Protein AF-A0A975LDL5-F1 (afdb_monomer_lite)

pLDDT: mean 84.29, std 8.47, range [56.31, 92.94]

Sequence (157 aa):
MEFINGLKKAQMLNKDCDYILLDLEGFLCITNRFYRFSIDDEQLEYLNNVLDNILKCDNEAKIMVCAYKDELVDNEQKTFIYADSILISTSISKESIIDIFNEGLDEFSPSDISTYEEISEIDKNEMMYITNNGTIKTMAEVLKETEIKNIKIIYWD

Secondary structure (DSSP, 8-state):
-HHHHHHHHHHHH--S-SEEEEEHHHHHTTBTTTEEESS-HHHHHHHHHHHHHHHHH-TT-EEEEEEEEEEEE-TTS-EEEEEEEEEEE-SS-HHHHHHHHHTS-GGG--SEEEEGGGS-HHHHHH-EEE-TTS-EEEHHHHHHHS----EEEEE--

Foldseek 3Di:
DLQVVLLVVLLVVLDQAQKAKEFPVLCVVCPPPAADELDDPVLVVVVVVLVVVQCVVFVLKGKIWIWGSDWDADPVRHIHIYTFKMKIQGPQDQVVSQVSQVVDDPVNAFPDKAWPVPDDPSNQFRHWYQYSSSDIDTSVVVVVVDVRHTMMMTGHD

Radius of gyration: 15.09 Å; chains: 1; bounding box: 36×34×38 Å

Structure (mmCIF, N/CA/C/O backbone):
data_AF-A0A975LDL5-F1
#
_entry.id   AF-A0A975LDL5-F1
#
loop_
_atom_site.group_PDB
_atom_site.id
_atom_site.type_symbol
_atom_site.label_atom_id
_atom_site.label_alt_id
_atom_site.label_comp_id
_atom_site.label_asym_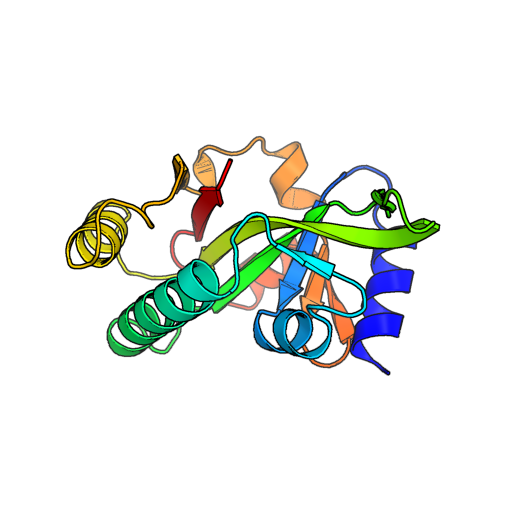id
_atom_site.label_entity_id
_atom_site.label_seq_id
_atom_site.pdbx_PDB_ins_code
_atom_site.Cartn_x
_atom_site.Cartn_y
_atom_site.Cartn_z
_atom_site.occupancy
_atom_site.B_iso_or_equiv
_atom_site.auth_seq_id
_atom_site.auth_comp_id
_atom_site.auth_asym_id
_atom_site.auth_atom_id
_atom_site.pdbx_PDB_model_num
ATOM 1 N N . MET A 1 1 ? -3.599 -5.612 -18.773 1.00 67.44 1 MET A N 1
ATOM 2 C CA . MET A 1 1 ? -2.832 -4.714 -19.675 1.00 67.44 1 MET A CA 1
ATOM 3 C C . MET A 1 1 ? -2.906 -3.268 -19.207 1.00 67.44 1 MET A C 1
ATOM 5 O O . MET A 1 1 ? -1.866 -2.630 -19.156 1.00 67.44 1 MET A O 1
ATOM 9 N N . GLU A 1 2 ? -4.081 -2.764 -18.824 1.00 86.25 2 GLU A N 1
ATOM 10 C CA . GLU A 1 2 ? -4.251 -1.361 -18.411 1.00 86.25 2 GLU A CA 1
ATOM 11 C C . GLU A 1 2 ? -3.505 -1.011 -17.115 1.00 86.25 2 GLU A C 1
ATOM 13 O O . GLU A 1 2 ? -2.778 -0.025 -17.105 1.00 86.25 2 GLU A O 1
ATOM 18 N N . PHE A 1 3 ? -3.553 -1.873 -16.090 1.00 86.44 3 PHE A N 1
ATOM 19 C CA . PHE A 1 3 ? -2.786 -1.692 -14.848 1.00 86.44 3 PHE A CA 1
ATOM 20 C C . PHE A 1 3 ? -1.277 -1.511 -15.086 1.00 86.44 3 PHE A C 1
ATOM 22 O O . PHE A 1 3 ? -0.688 -0.524 -14.660 1.00 86.44 3 PHE A O 1
ATOM 29 N N . ILE A 1 4 ? -0.661 -2.419 -15.857 1.00 85.81 4 ILE A N 1
ATOM 30 C CA . ILE A 1 4 ? 0.772 -2.365 -16.204 1.00 85.81 4 ILE A CA 1
ATOM 31 C C . ILE A 1 4 ? 1.108 -1.093 -16.999 1.00 85.81 4 ILE A C 1
ATOM 33 O O . ILE A 1 4 ? 2.168 -0.502 -16.810 1.00 85.81 4 ILE A O 1
ATOM 37 N N . ASN A 1 5 ? 0.217 -0.648 -17.889 1.00 89.19 5 ASN A N 1
ATOM 38 C CA . ASN A 1 5 ? 0.420 0.603 -18.623 1.00 89.19 5 ASN A CA 1
ATOM 39 C C . ASN A 1 5 ? 0.351 1.822 -17.689 1.00 89.19 5 ASN A C 1
ATOM 41 O O . ASN A 1 5 ? 1.166 2.736 -17.826 1.00 89.19 5 ASN A O 1
ATOM 45 N N . GLY A 1 6 ? -0.593 1.820 -16.742 1.00 89.25 6 GLY A N 1
ATOM 46 C CA . GLY A 1 6 ? -0.703 2.827 -15.688 1.00 89.25 6 GLY A CA 1
ATOM 47 C C . GLY A 1 6 ? 0.562 2.891 -14.838 1.00 89.25 6 GLY A C 1
ATOM 48 O O . GLY A 1 6 ? 1.131 3.965 -14.672 1.00 89.25 6 GLY A O 1
ATOM 49 N N . LEU A 1 7 ? 1.066 1.736 -14.411 1.00 87.75 7 LEU A N 1
ATOM 50 C CA . LEU A 1 7 ? 2.317 1.614 -13.670 1.00 87.75 7 LEU A CA 1
ATOM 51 C C . LEU A 1 7 ? 3.509 2.215 -14.424 1.00 87.75 7 LEU A C 1
ATOM 53 O O . LEU A 1 7 ? 4.168 3.106 -13.901 1.00 87.75 7 LEU A O 1
ATOM 57 N N . LYS A 1 8 ? 3.758 1.788 -15.670 1.00 88.88 8 LYS A N 1
ATOM 58 C CA . LYS A 1 8 ? 4.882 2.311 -16.470 1.00 88.88 8 LYS A CA 1
ATOM 59 C C . LYS A 1 8 ? 4.810 3.823 -16.628 1.00 88.88 8 LYS A C 1
ATOM 61 O O . LYS A 1 8 ? 5.816 4.523 -16.552 1.00 88.88 8 LYS A O 1
ATOM 66 N N . LYS A 1 9 ? 3.600 4.339 -16.838 1.00 91.31 9 LYS A N 1
ATOM 67 C CA . LYS A 1 9 ? 3.370 5.777 -16.923 1.00 91.31 9 LYS A CA 1
ATOM 68 C C . LYS A 1 9 ? 3.621 6.463 -15.575 1.00 91.31 9 LYS A C 1
ATOM 70 O O . LYS A 1 9 ? 4.231 7.526 -15.575 1.00 91.31 9 LYS A O 1
ATOM 75 N N . ALA A 1 10 ? 3.210 5.875 -14.453 1.00 89.25 10 ALA A N 1
ATOM 76 C CA . ALA A 1 10 ? 3.485 6.411 -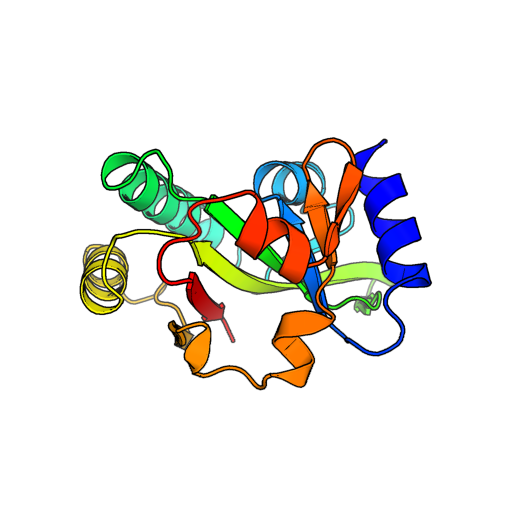13.122 1.00 89.25 10 ALA A CA 1
ATOM 77 C C . ALA A 1 10 ? 4.990 6.433 -12.815 1.00 89.25 10 ALA A C 1
ATOM 79 O O . ALA A 1 10 ? 5.487 7.467 -12.389 1.00 89.25 10 ALA A O 1
ATOM 80 N N . GLN A 1 11 ? 5.736 5.374 -13.143 1.00 88.25 11 GLN A N 1
ATOM 81 C CA . GLN A 1 11 ? 7.201 5.333 -13.003 1.00 88.25 11 GLN A CA 1
ATOM 82 C C . GLN A 1 11 ? 7.893 6.459 -13.786 1.00 88.25 11 GLN A C 1
ATOM 84 O O . GLN A 1 11 ? 8.844 7.063 -13.303 1.00 88.25 11 GLN A O 1
ATOM 89 N N . MET A 1 12 ? 7.393 6.793 -14.980 1.00 87.62 12 MET A N 1
ATOM 90 C CA . MET A 1 12 ? 7.928 7.906 -15.775 1.00 87.62 12 MET A CA 1
ATOM 91 C C . MET A 1 12 ? 7.560 9.291 -15.225 1.00 87.62 12 MET A C 1
ATOM 93 O O . MET A 1 12 ? 8.289 10.259 -15.456 1.00 87.62 12 MET A O 1
ATOM 97 N N . LEU A 1 13 ? 6.398 9.415 -14.579 1.00 85.94 13 LEU A N 1
ATOM 98 C CA . LEU A 1 13 ? 5.895 10.682 -14.048 1.00 85.94 13 LEU A CA 1
ATOM 99 C C . LEU A 1 13 ? 6.432 10.975 -12.641 1.00 85.94 13 LEU A C 1
ATOM 101 O O . LEU A 1 13 ? 6.604 12.146 -12.306 1.00 85.94 13 LEU A O 1
ATOM 105 N N . ASN A 1 14 ? 6.699 9.942 -11.841 1.00 79.88 14 ASN A N 1
ATOM 106 C CA . ASN A 1 14 ? 7.115 10.057 -10.451 1.00 79.88 14 ASN A CA 1
ATOM 107 C C . ASN A 1 14 ? 8.633 10.273 -10.331 1.00 79.88 14 ASN A C 1
ATOM 109 O O . ASN A 1 14 ? 9.418 9.334 -10.181 1.00 79.88 14 ASN A O 1
ATOM 113 N N . LYS A 1 15 ? 9.063 11.527 -10.484 1.00 76.75 15 LYS A N 1
ATOM 114 C CA . LYS A 1 15 ? 10.490 11.886 -10.525 1.00 76.75 15 LYS A CA 1
ATOM 115 C C . LYS A 1 15 ? 11.124 12.030 -9.151 1.00 76.75 15 LYS A C 1
ATOM 117 O O . LYS A 1 15 ? 12.301 11.718 -9.019 1.00 76.75 15 LYS A O 1
ATOM 122 N N . ASP A 1 16 ? 10.338 12.473 -8.182 1.00 78.69 16 ASP A N 1
ATOM 123 C CA . ASP A 1 16 ? 10.840 12.992 -6.912 1.00 78.69 16 ASP A CA 1
ATOM 124 C C . ASP A 1 16 ? 10.517 12.057 -5.724 1.00 78.69 16 ASP A C 1
ATOM 126 O O . ASP A 1 16 ? 11.106 12.195 -4.657 1.00 78.69 16 ASP A O 1
ATOM 130 N N . CYS A 1 17 ? 9.697 11.015 -5.947 1.00 82.88 17 CYS A N 1
ATOM 131 C CA . CYS A 1 17 ? 9.422 9.957 -4.977 1.00 82.88 17 CYS A CA 1
ATOM 132 C C . CYS A 1 17 ? 9.885 8.578 -5.483 1.00 82.88 17 CYS A C 1
ATOM 134 O O . CYS A 1 17 ? 9.701 8.207 -6.652 1.00 82.88 17 CYS A O 1
ATOM 136 N N . ASP A 1 18 ? 10.484 7.805 -4.578 1.00 86.06 18 ASP A N 1
ATOM 137 C CA . ASP A 1 18 ? 10.980 6.447 -4.833 1.00 86.06 18 ASP A CA 1
ATOM 138 C C . ASP A 1 18 ? 9.905 5.374 -4.650 1.00 86.06 18 ASP A C 1
ATOM 140 O O . ASP A 1 18 ? 10.166 4.199 -4.893 1.00 86.06 18 ASP A O 1
ATOM 144 N N . TYR A 1 19 ? 8.687 5.773 -4.280 1.00 88.31 19 TYR A N 1
ATOM 145 C CA . TYR A 1 19 ? 7.578 4.871 -4.001 1.00 88.31 19 TYR A CA 1
ATOM 146 C C . TYR A 1 19 ? 6.389 5.112 -4.921 1.00 88.31 19 TYR A C 1
ATOM 148 O O . TYR A 1 19 ? 6.086 6.231 -5.341 1.00 88.31 19 TYR A O 1
ATOM 156 N N . ILE A 1 20 ? 5.675 4.034 -5.209 1.00 90.88 20 ILE A N 1
ATOM 157 C CA . ILE A 1 20 ? 4.422 4.024 -5.944 1.00 90.88 20 ILE A CA 1
ATOM 158 C C . ILE A 1 20 ? 3.418 3.184 -5.158 1.00 90.88 20 ILE A C 1
ATOM 160 O O . ILE A 1 20 ? 3.722 2.084 -4.703 1.00 90.88 20 ILE A O 1
ATOM 164 N N . LEU A 1 21 ? 2.196 3.692 -5.045 1.00 91.31 21 LEU A N 1
ATOM 165 C CA . LEU A 1 21 ? 1.087 2.987 -4.429 1.00 91.31 21 LEU A CA 1
ATOM 166 C C . LEU A 1 21 ? 0.284 2.235 -5.481 1.00 91.31 21 LEU A C 1
ATOM 168 O O . LEU A 1 21 ? -0.064 2.759 -6.539 1.00 91.31 21 LEU A O 1
ATOM 172 N N . LEU A 1 22 ? -0.057 1.000 -5.169 1.00 92.19 22 LEU A N 1
ATOM 173 C CA . LEU A 1 22 ? -0.754 0.091 -6.058 1.00 92.19 22 LEU A CA 1
ATOM 174 C C . LEU A 1 22 ? -2.043 -0.353 -5.395 1.00 92.19 22 LEU A C 1
ATOM 176 O O . LEU A 1 22 ? -2.077 -0.649 -4.205 1.00 92.19 22 LEU A O 1
ATOM 180 N N . ASP A 1 23 ? -3.115 -0.417 -6.166 1.00 91.25 23 ASP A N 1
ATOM 181 C CA . ASP A 1 23 ? -4.319 -1.093 -5.715 1.00 91.25 23 ASP A CA 1
ATOM 182 C C . ASP A 1 23 ? -4.023 -2.563 -5.398 1.00 91.25 23 ASP A C 1
ATOM 184 O O . ASP A 1 23 ? -3.344 -3.227 -6.186 1.00 91.25 23 ASP A O 1
ATOM 188 N N . LEU A 1 24 ? -4.522 -3.064 -4.263 1.00 89.38 24 LEU A N 1
ATOM 189 C CA . LEU A 1 24 ? -4.250 -4.431 -3.813 1.00 89.38 24 LEU A CA 1
ATOM 190 C C . LEU A 1 24 ? -4.654 -5.473 -4.865 1.00 89.38 24 LEU A C 1
ATOM 192 O O . LEU A 1 24 ? -3.875 -6.375 -5.162 1.00 89.38 24 LEU A O 1
ATOM 196 N N . GLU A 1 25 ? -5.834 -5.333 -5.473 1.00 87.75 25 GLU A N 1
ATOM 197 C CA . GLU A 1 25 ? -6.305 -6.272 -6.497 1.00 87.75 25 GLU A CA 1
ATOM 198 C C . GLU A 1 25 ? -5.397 -6.226 -7.735 1.00 87.75 25 GLU A C 1
ATOM 200 O O . GLU A 1 25 ? -5.008 -7.261 -8.286 1.00 87.75 25 GLU A O 1
ATOM 205 N N . GLY A 1 26 ? -5.012 -5.013 -8.142 1.00 86.69 26 GLY A N 1
ATOM 206 C CA . GLY A 1 26 ? -4.086 -4.792 -9.249 1.00 86.69 26 GLY A CA 1
ATOM 207 C C . GLY A 1 26 ? -2.711 -5.413 -8.999 1.00 86.69 26 GLY A C 1
ATOM 208 O O . GLY A 1 26 ? -2.172 -6.068 -9.894 1.00 86.69 26 GLY A O 1
ATOM 209 N N . PHE A 1 27 ? -2.182 -5.257 -7.783 1.00 87.75 27 PHE A N 1
ATOM 210 C CA . PHE A 1 27 ? -0.931 -5.863 -7.335 1.00 87.75 27 PHE A CA 1
ATOM 211 C C . PHE A 1 27 ? -1.010 -7.392 -7.368 1.00 87.75 27 PHE A C 1
ATOM 213 O O . PHE A 1 27 ? -0.235 -8.014 -8.092 1.00 87.75 27 PHE A O 1
ATOM 220 N N . LEU A 1 28 ? -1.998 -7.994 -6.695 1.00 84.44 28 LEU A N 1
ATOM 221 C CA . LEU A 1 28 ? -2.169 -9.453 -6.629 1.00 84.44 28 LEU A CA 1
ATOM 222 C C . LEU A 1 28 ? -2.300 -10.101 -8.018 1.00 84.44 28 LEU A C 1
ATOM 224 O O . LEU A 1 28 ? -1.820 -11.213 -8.234 1.00 84.44 28 LEU A O 1
ATOM 228 N N . CYS A 1 29 ? -2.885 -9.398 -8.994 1.00 82.00 29 CYS A N 1
ATOM 229 C CA . CYS A 1 29 ? -2.977 -9.874 -10.379 1.00 82.00 29 CYS A CA 1
ATOM 230 C C . CYS A 1 29 ? -1.621 -9.987 -11.106 1.00 82.00 29 CYS A C 1
ATOM 232 O O . CYS A 1 29 ? -1.530 -10.677 -12.129 1.00 82.00 29 CYS A O 1
ATOM 234 N N . ILE A 1 30 ? -0.589 -9.275 -10.646 1.00 77.81 30 ILE A N 1
ATOM 235 C CA . ILE A 1 30 ? 0.737 -9.215 -11.286 1.00 77.81 30 ILE A CA 1
ATOM 236 C C . ILE A 1 30 ? 1.880 -9.722 -10.397 1.00 77.81 30 ILE A C 1
ATOM 238 O O . ILE A 1 30 ? 3.006 -9.890 -10.894 1.00 77.81 30 ILE A O 1
ATOM 242 N N . THR A 1 31 ? 1.594 -9.999 -9.123 1.00 76.69 31 THR A N 1
ATOM 243 C CA . THR A 1 31 ? 2.478 -10.704 -8.189 1.00 76.69 31 THR A CA 1
ATOM 244 C C . THR A 1 31 ? 2.976 -12.011 -8.815 1.00 76.69 31 THR A C 1
ATOM 246 O O . THR A 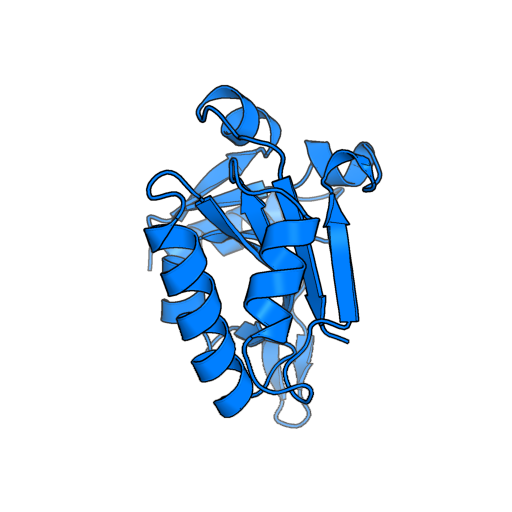1 31 ? 2.304 -12.624 -9.650 1.00 76.69 31 THR A O 1
ATOM 249 N N . ASN A 1 32 ? 4.212 -12.399 -8.492 1.00 69.19 32 ASN A N 1
ATOM 250 C CA . ASN A 1 32 ? 4.935 -13.559 -9.043 1.00 69.19 32 ASN A CA 1
ATOM 251 C C . ASN A 1 32 ? 5.375 -13.449 -10.514 1.00 69.19 32 ASN A C 1
ATOM 253 O O . ASN A 1 32 ? 6.112 -14.310 -10.998 1.00 69.19 32 ASN A O 1
ATOM 257 N N . ARG A 1 33 ? 4.977 -12.393 -11.240 1.00 71.25 33 ARG A N 1
ATOM 258 C CA . ARG A 1 33 ? 5.455 -12.121 -12.612 1.00 71.25 33 ARG A CA 1
ATOM 259 C C . ARG A 1 33 ? 6.306 -10.869 -12.721 1.00 71.25 33 ARG A C 1
ATOM 261 O O . ARG A 1 33 ? 7.334 -10.903 -13.385 1.00 71.25 33 ARG A O 1
ATOM 268 N N . PHE A 1 34 ? 5.844 -9.782 -12.113 1.00 75.25 34 PHE A N 1
ATOM 269 C CA . PHE A 1 34 ? 6.486 -8.467 -12.207 1.00 75.25 34 PHE A CA 1
ATOM 270 C C . PHE A 1 34 ? 6.776 -7.860 -10.838 1.00 75.25 34 PHE A C 1
ATOM 272 O O . PHE A 1 34 ? 7.462 -6.849 -10.763 1.00 75.25 34 PHE A O 1
ATOM 279 N N . TYR A 1 35 ? 6.259 -8.470 -9.773 1.00 79.56 35 TYR A N 1
ATOM 280 C CA . TYR A 1 35 ? 6.350 -7.961 -8.416 1.00 79.56 35 TYR A CA 1
ATOM 281 C C . TYR A 1 35 ? 6.730 -9.053 -7.435 1.00 79.56 35 TYR A C 1
ATOM 283 O O . TYR A 1 35 ? 6.323 -10.211 -7.596 1.00 79.56 35 TYR A O 1
ATOM 291 N N . ARG A 1 36 ? 7.479 -8.640 -6.416 1.00 84.06 36 ARG A N 1
ATOM 292 C CA . ARG A 1 36 ? 7.770 -9.427 -5.223 1.00 84.06 36 ARG A CA 1
ATOM 293 C C . ARG A 1 36 ? 7.367 -8.630 -4.005 1.00 84.06 36 ARG A C 1
ATOM 295 O O . ARG A 1 36 ? 7.664 -7.440 -3.928 1.00 84.06 36 ARG A O 1
ATOM 302 N N . PHE A 1 37 ? 6.700 -9.311 -3.092 1.00 84.81 37 PHE A N 1
ATOM 303 C CA . PHE A 1 37 ? 6.449 -8.790 -1.766 1.00 84.81 37 PHE A CA 1
ATOM 304 C C . PHE A 1 37 ? 7.525 -9.332 -0.818 1.00 84.81 37 PHE A C 1
ATOM 306 O O . PHE A 1 37 ? 8.107 -10.379 -1.109 1.00 84.81 37 PHE A O 1
ATOM 313 N N . SER A 1 38 ? 7.839 -8.600 0.249 1.00 85.12 38 SER A N 1
ATOM 314 C CA . SER A 1 38 ? 8.860 -8.988 1.235 1.00 85.12 38 SER A CA 1
ATOM 315 C C . SER A 1 38 ? 8.503 -10.263 1.997 1.00 85.12 38 SER A C 1
ATOM 317 O O . SER A 1 38 ? 9.384 -10.929 2.531 1.00 85.12 38 SER A O 1
ATOM 319 N N . ILE A 1 39 ? 7.222 -10.622 1.989 1.00 82.31 39 ILE A N 1
ATOM 320 C CA . ILE A 1 39 ? 6.695 -11.813 2.636 1.00 82.31 39 ILE A CA 1
ATOM 321 C C . ILE A 1 39 ? 6.566 -12.997 1.667 1.00 82.31 39 ILE A C 1
ATOM 323 O O . ILE A 1 39 ? 6.372 -12.816 0.460 1.00 82.31 39 ILE A O 1
ATOM 327 N N . ASP A 1 40 ? 6.652 -14.211 2.205 1.00 82.31 40 ASP A N 1
ATOM 328 C CA . ASP A 1 40 ? 6.480 -15.457 1.454 1.00 82.31 40 ASP A CA 1
ATOM 329 C C . ASP A 1 40 ? 5.002 -15.826 1.194 1.00 82.31 40 ASP A C 1
ATOM 331 O O . ASP A 1 40 ? 4.074 -15.097 1.550 1.00 82.31 40 ASP A O 1
ATOM 335 N N . ASP A 1 41 ? 4.773 -16.956 0.515 1.00 80.56 41 ASP A N 1
ATOM 336 C CA . ASP A 1 41 ? 3.426 -17.411 0.149 1.00 80.56 41 ASP A CA 1
ATOM 337 C C . ASP A 1 41 ? 2.552 -17.744 1.380 1.00 80.56 41 ASP A C 1
ATOM 339 O O . ASP A 1 41 ? 1.345 -17.489 1.353 1.00 80.56 41 ASP A O 1
ATOM 343 N N . GLU A 1 42 ? 3.134 -18.284 2.460 1.00 82.31 42 GLU A N 1
ATOM 344 C CA . GLU A 1 42 ? 2.402 -18.623 3.694 1.00 82.31 42 GLU A CA 1
ATOM 345 C C . GLU A 1 42 ? 2.008 -17.346 4.450 1.00 82.31 42 GLU A C 1
ATOM 347 O O . GLU A 1 42 ? 0.856 -17.174 4.868 1.00 82.31 42 GLU A O 1
ATOM 352 N N . GLN A 1 43 ? 2.937 -16.395 4.540 1.00 83.44 43 GLN A N 1
ATOM 353 C CA . GLN A 1 43 ? 2.698 -15.065 5.086 1.00 83.44 43 GLN A CA 1
ATOM 354 C C . GLN A 1 43 ? 1.670 -14.276 4.266 1.00 83.44 43 GLN A C 1
ATOM 356 O O . GLN A 1 43 ? 0.866 -13.536 4.837 1.00 83.44 43 GLN A O 1
ATOM 361 N N . LEU A 1 44 ? 1.653 -14.432 2.939 1.00 83.00 44 LEU A N 1
ATOM 362 C CA . LEU A 1 44 ? 0.660 -13.790 2.079 1.00 83.00 44 LEU A CA 1
ATOM 363 C C . LEU A 1 44 ? -0.752 -14.331 2.341 1.00 83.00 44 LEU A C 1
ATOM 365 O O . LEU A 1 44 ? -1.709 -13.554 2.369 1.00 83.00 44 LEU A O 1
ATOM 369 N N . GLU A 1 45 ? -0.904 -15.641 2.558 1.00 83.75 45 GLU A N 1
ATOM 370 C CA . GLU A 1 45 ? -2.187 -16.228 2.964 1.00 83.75 45 GLU A CA 1
ATOM 371 C C . GLU A 1 45 ? -2.646 -15.671 4.318 1.00 83.75 45 GLU A C 1
ATOM 373 O O . GLU A 1 45 ? -3.806 -15.270 4.468 1.00 83.75 45 GLU A O 1
ATOM 378 N N . TYR A 1 46 ? -1.730 -15.574 5.283 1.00 85.75 46 TYR A N 1
ATOM 379 C CA . TYR A 1 46 ? -2.013 -14.963 6.578 1.00 85.75 46 TYR A CA 1
ATOM 380 C C . TYR A 1 46 ? -2.456 -13.499 6.447 1.00 85.75 46 TYR A C 1
ATOM 382 O O . TYR A 1 46 ? -3.502 -13.111 6.976 1.00 85.75 46 TYR A O 1
ATOM 390 N N . LEU A 1 47 ? -1.709 -12.700 5.686 1.00 87.25 47 LEU A N 1
ATOM 391 C CA . LEU A 1 47 ? -2.038 -11.306 5.427 1.00 87.25 47 LEU A CA 1
ATOM 392 C C . LEU A 1 47 ? -3.421 -11.168 4.782 1.00 87.25 47 LEU A C 1
ATOM 394 O O . LEU A 1 47 ? -4.197 -10.317 5.208 1.00 87.25 47 LEU A O 1
ATOM 398 N N . ASN A 1 48 ? -3.770 -12.011 3.806 1.00 87.19 48 ASN A N 1
ATOM 399 C CA . ASN A 1 48 ? -5.099 -11.979 3.192 1.0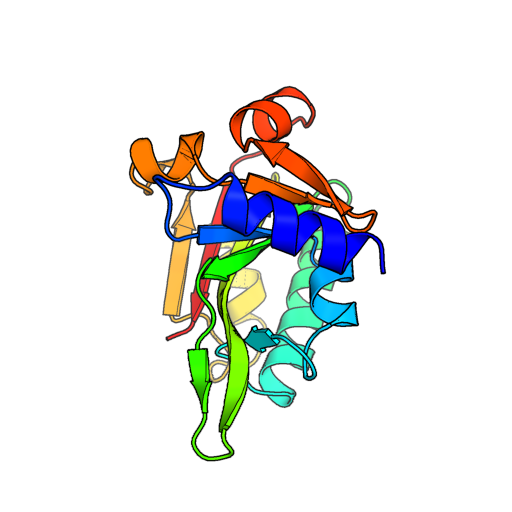0 87.19 48 ASN A CA 1
ATOM 400 C C . ASN A 1 48 ? -6.214 -12.180 4.234 1.00 87.19 48 ASN A C 1
ATOM 402 O O . ASN A 1 48 ? -7.200 -11.447 4.215 1.00 87.19 48 ASN A O 1
ATOM 406 N N . ASN A 1 49 ? -6.033 -13.092 5.197 1.00 88.38 49 ASN A N 1
ATOM 407 C CA . ASN A 1 49 ? -6.995 -13.281 6.289 1.00 88.38 49 ASN A CA 1
ATOM 408 C C . ASN A 1 49 ? -7.109 -12.044 7.197 1.00 88.38 49 ASN A C 1
ATOM 410 O O . ASN A 1 49 ? -8.213 -11.673 7.610 1.00 88.38 49 ASN A O 1
ATOM 414 N N . VAL A 1 50 ? -5.986 -11.387 7.499 1.00 89.56 50 VAL A N 1
ATOM 415 C CA . VAL A 1 50 ? -5.966 -10.141 8.281 1.00 89.56 50 VAL A CA 1
ATOM 416 C C . VAL A 1 50 ? -6.692 -9.017 7.539 1.00 89.56 50 VAL A C 1
ATOM 418 O O . VAL A 1 50 ? -7.558 -8.354 8.116 1.00 89.56 50 VAL A O 1
ATOM 421 N N . LEU A 1 51 ? -6.396 -8.830 6.252 1.00 90.19 51 LEU A N 1
ATOM 422 C CA . LEU A 1 51 ? -7.042 -7.822 5.410 1.00 90.19 51 LEU A CA 1
ATOM 423 C C . LEU A 1 51 ? -8.551 -8.077 5.281 1.00 90.19 51 LEU A C 1
ATOM 425 O O . LEU A 1 51 ? -9.339 -7.136 5.382 1.00 90.19 51 LEU A O 1
ATOM 429 N N . ASP A 1 52 ? -8.971 -9.338 5.168 1.00 90.44 52 ASP A N 1
ATOM 430 C CA . ASP A 1 52 ? -10.385 -9.721 5.185 1.00 90.44 52 ASP A CA 1
ATOM 431 C C . ASP A 1 52 ? -11.067 -9.366 6.513 1.00 90.44 52 ASP A C 1
ATOM 433 O O . ASP A 1 52 ? -12.216 -8.919 6.526 1.00 90.44 52 ASP A O 1
ATOM 437 N N . ASN A 1 53 ? -10.389 -9.553 7.647 1.00 90.81 53 ASN A N 1
ATOM 438 C CA . ASN A 1 53 ? -10.929 -9.173 8.954 1.00 90.81 53 ASN A CA 1
ATOM 439 C C . ASN A 1 53 ? -11.047 -7.652 9.100 1.00 90.81 53 ASN A C 1
ATOM 441 O O . ASN A 1 53 ? -12.070 -7.166 9.587 1.00 90.81 53 ASN A O 1
ATOM 445 N N . ILE A 1 54 ? -10.065 -6.899 8.603 1.00 91.00 54 ILE A N 1
ATOM 446 C CA . ILE A 1 54 ? -10.131 -5.434 8.528 1.00 91.00 54 ILE A CA 1
ATOM 447 C C . ILE A 1 54 ? -11.338 -4.999 7.688 1.00 91.00 54 ILE A C 1
ATOM 449 O O . ILE A 1 54 ? -12.132 -4.186 8.155 1.00 91.00 54 ILE A O 1
ATOM 453 N N . LEU A 1 55 ? -11.539 -5.586 6.504 1.00 90.69 55 LEU A N 1
ATOM 454 C CA . LEU A 1 55 ? -12.667 -5.266 5.618 1.00 90.69 55 LEU A CA 1
ATOM 455 C C . LEU A 1 55 ? -14.034 -5.669 6.198 1.00 90.69 55 LEU A C 1
ATOM 457 O O . LEU A 1 55 ? -15.047 -5.044 5.884 1.00 90.69 55 LEU A O 1
ATOM 461 N N . LYS A 1 56 ? -14.097 -6.691 7.062 1.00 91.50 56 LYS A N 1
ATOM 462 C CA . LYS A 1 56 ? -15.324 -7.029 7.813 1.00 91.50 56 LYS A CA 1
ATOM 463 C C . LYS A 1 56 ? -15.643 -5.989 8.887 1.00 91.50 56 LYS A C 1
ATOM 465 O O . LYS A 1 56 ? -16.818 -5.727 9.137 1.00 91.50 56 LYS A O 1
ATOM 470 N N . CYS A 1 57 ? -14.618 -5.432 9.530 1.00 90.62 57 CYS A N 1
ATOM 471 C CA . CYS A 1 57 ? -14.759 -4.405 10.562 1.00 90.62 57 CYS A CA 1
ATOM 472 C C . CYS A 1 57 ? -15.030 -3.012 9.969 1.00 90.62 57 CYS A C 1
ATOM 474 O O . CYS A 1 57 ? -15.787 -2.236 10.551 1.00 90.62 57 CYS A O 1
ATOM 476 N N . ASP A 1 58 ? -14.444 -2.707 8.812 1.00 91.12 58 ASP A N 1
ATOM 477 C CA . ASP A 1 58 ? -14.621 -1.463 8.067 1.00 91.12 58 ASP A CA 1
ATOM 478 C C . ASP A 1 58 ? -14.678 -1.769 6.566 1.00 91.12 58 ASP A C 1
ATOM 480 O O . ASP A 1 58 ? -13.661 -1.870 5.884 1.00 91.12 58 ASP A O 1
ATOM 484 N N . ASN A 1 59 ? -15.892 -1.924 6.042 1.00 88.75 59 ASN A N 1
ATOM 485 C CA . ASN A 1 59 ? -16.129 -2.268 4.638 1.00 88.75 59 ASN A CA 1
ATOM 486 C C . ASN A 1 59 ? -15.814 -1.127 3.658 1.00 88.75 59 ASN A C 1
ATOM 488 O O . ASN A 1 59 ? -15.822 -1.342 2.446 1.00 88.75 59 ASN A O 1
ATOM 492 N N . GLU A 1 60 ? -15.561 0.075 4.171 1.00 88.25 60 GLU A N 1
ATOM 493 C CA . GLU A 1 60 ? -15.086 1.223 3.400 1.00 88.25 60 GLU A CA 1
ATOM 494 C C . GLU A 1 60 ? -13.559 1.349 3.453 1.00 88.25 60 GLU A C 1
ATOM 496 O O . GLU A 1 60 ? -13.002 2.269 2.846 1.00 88.25 60 GLU A O 1
ATOM 501 N N . ALA A 1 61 ? -12.873 0.449 4.171 1.00 89.38 61 ALA A N 1
ATOM 502 C CA . ALA A 1 61 ? -11.426 0.469 4.240 1.00 89.38 61 ALA A CA 1
ATOM 503 C C . ALA A 1 61 ? -10.815 0.284 2.850 1.00 89.38 61 ALA A C 1
ATOM 505 O O . ALA A 1 61 ? -11.268 -0.516 2.027 1.00 89.38 61 ALA A O 1
ATOM 506 N N . LYS A 1 62 ? -9.741 1.030 2.602 1.00 88.12 62 LYS A N 1
ATOM 507 C CA . LYS A 1 62 ? -9.007 0.983 1.343 1.00 88.12 62 LYS A CA 1
ATOM 508 C C . LYS A 1 62 ? -7.585 0.528 1.590 1.00 88.12 62 LYS A C 1
ATOM 510 O O . LYS A 1 62 ? -6.868 1.151 2.370 1.00 88.12 62 LYS A O 1
ATOM 515 N N . ILE A 1 63 ? -7.189 -0.528 0.890 1.00 90.94 63 ILE A N 1
ATOM 516 C CA . ILE A 1 63 ? -5.881 -1.159 1.031 1.00 90.94 63 ILE A CA 1
ATOM 517 C C . ILE A 1 63 ? -5.063 -0.884 -0.229 1.00 90.94 63 ILE A C 1
ATOM 519 O O . ILE A 1 63 ? -5.533 -1.086 -1.351 1.00 90.94 63 ILE A O 1
ATOM 523 N N . MET A 1 64 ? -3.845 -0.394 -0.039 1.00 91.62 64 MET A N 1
ATOM 524 C CA . MET A 1 64 ? -2.908 -0.041 -1.101 1.00 91.62 64 MET A CA 1
ATOM 525 C C . MET A 1 64 ? -1.547 -0.647 -0.777 1.00 91.62 64 MET A C 1
ATOM 527 O O . MET A 1 64 ? -1.097 -0.571 0.359 1.00 91.62 64 MET A O 1
ATOM 531 N N . VAL A 1 65 ? -0.872 -1.219 -1.764 1.00 92.25 65 VAL A N 1
ATOM 532 C CA . VAL A 1 65 ? 0.487 -1.747 -1.613 1.00 92.25 65 VAL A CA 1
ATOM 533 C C . VAL A 1 65 ? 1.479 -0.639 -1.935 1.00 92.25 65 VAL A C 1
ATOM 535 O O . VAL A 1 65 ? 1.363 0.003 -2.978 1.00 92.25 65 VAL A O 1
ATOM 538 N N . CYS A 1 66 ? 2.443 -0.410 -1.052 1.00 91.00 66 CYS A N 1
ATOM 539 C CA . CYS A 1 66 ? 3.552 0.499 -1.287 1.00 91.00 66 CYS A CA 1
ATOM 540 C C . CYS A 1 66 ? 4.719 -0.282 -1.874 1.00 91.00 66 CYS A C 1
ATOM 542 O O . CYS A 1 66 ? 5.257 -1.203 -1.263 1.00 91.00 66 CYS A O 1
ATOM 544 N N . ALA A 1 67 ? 5.063 0.071 -3.104 1.00 90.38 67 ALA A N 1
ATOM 545 C CA . ALA A 1 67 ? 6.137 -0.546 -3.847 1.00 90.38 67 ALA A CA 1
ATOM 546 C C . ALA A 1 67 ? 7.211 0.486 -4.163 1.00 90.38 67 ALA A C 1
ATOM 548 O O . ALA A 1 67 ? 6.917 1.664 -4.375 1.00 90.38 67 ALA A O 1
ATOM 549 N N . TYR A 1 68 ? 8.446 0.024 -4.286 1.00 89.44 68 TYR A N 1
ATOM 550 C CA . TYR A 1 68 ? 9.504 0.816 -4.885 1.00 89.44 68 TYR A CA 1
ATOM 551 C C . TYR A 1 68 ? 9.140 1.141 -6.337 1.00 89.44 68 TYR A C 1
ATOM 553 O O . TYR A 1 68 ? 8.525 0.351 -7.052 1.00 89.44 68 TYR A O 1
ATOM 561 N N . LYS A 1 69 ? 9.492 2.337 -6.791 1.00 88.00 69 LYS A N 1
ATOM 562 C CA . LYS A 1 69 ? 9.282 2.763 -8.175 1.00 88.00 69 LYS A CA 1
ATOM 563 C C . LYS A 1 69 ? 10.181 1.981 -9.124 1.00 88.00 69 LYS A C 1
ATOM 565 O O . LYS A 1 69 ? 9.743 1.610 -10.215 1.00 88.00 69 LYS A O 1
ATOM 570 N N . ASP A 1 70 ? 11.429 1.788 -8.721 1.00 86.75 70 ASP A N 1
ATOM 571 C CA . ASP A 1 70 ? 12.465 1.250 -9.585 1.00 86.75 70 ASP A CA 1
ATOM 572 C C . ASP A 1 70 ? 12.438 -0.277 -9.631 1.00 86.75 70 ASP A C 1
ATOM 574 O O . ASP A 1 70 ? 12.100 -0.974 -8.672 1.00 86.75 70 ASP A O 1
ATOM 578 N N . GLU A 1 71 ? 12.802 -0.794 -10.797 1.00 88.50 71 GLU A N 1
ATOM 579 C CA . GLU A 1 71 ? 12.912 -2.219 -11.050 1.00 88.50 71 GLU A CA 1
ATOM 580 C C . GLU A 1 71 ? 14.241 -2.770 -10.508 1.00 88.50 71 GLU A C 1
ATOM 582 O O . GLU A 1 71 ? 15.316 -2.217 -10.749 1.00 88.50 71 GLU A O 1
ATOM 587 N N . LEU A 1 72 ? 14.171 -3.911 -9.829 1.00 87.12 72 LEU A N 1
ATOM 588 C CA . LEU A 1 72 ? 15.312 -4.702 -9.384 1.00 87.12 72 LEU A CA 1
ATOM 589 C C . LEU A 1 72 ? 15.516 -5.907 -10.305 1.00 87.12 72 LEU A C 1
ATOM 591 O O . LEU A 1 72 ? 14.593 -6.361 -10.980 1.00 87.12 72 LEU A O 1
ATOM 595 N N . VAL A 1 73 ? 16.735 -6.447 -10.313 1.00 88.00 73 VAL A N 1
ATOM 596 C CA . VAL A 1 73 ? 17.094 -7.648 -11.077 1.00 88.00 73 VAL A CA 1
ATOM 597 C C . VAL A 1 73 ? 17.589 -8.714 -10.113 1.00 88.00 73 VAL A C 1
ATOM 599 O O . VAL A 1 73 ? 18.451 -8.449 -9.277 1.00 88.00 73 VAL A O 1
ATOM 602 N N . ASP A 1 74 ? 17.039 -9.919 -10.220 1.00 85.88 74 ASP A N 1
ATOM 603 C CA . ASP A 1 74 ? 17.445 -11.044 -9.385 1.00 85.88 74 ASP A CA 1
ATOM 604 C C . ASP A 1 74 ? 18.643 -11.829 -9.951 1.00 85.88 74 ASP A C 1
ATOM 606 O O . ASP A 1 74 ? 19.174 -11.554 -11.031 1.00 85.88 74 ASP A O 1
ATOM 610 N N . ASN A 1 75 ? 19.055 -12.868 -9.219 1.00 86.81 75 ASN A N 1
ATOM 611 C CA . ASN A 1 75 ? 20.152 -13.751 -9.619 1.00 86.81 75 ASN A CA 1
ATOM 612 C C . ASN A 1 75 ? 19.875 -14.531 -10.922 1.00 86.81 75 ASN A C 1
ATOM 614 O O . ASN A 1 75 ? 20.816 -15.008 -11.556 1.00 86.81 75 ASN A O 1
ATOM 618 N N . GLU A 1 76 ? 18.612 -14.650 -11.340 1.00 88.69 76 GLU A N 1
ATOM 619 C CA . GLU A 1 76 ? 18.183 -15.285 -12.591 1.00 88.69 76 GLU A CA 1
ATOM 620 C C . GLU A 1 76 ? 18.016 -14.278 -13.746 1.00 88.69 76 GLU A C 1
ATOM 622 O O . GLU A 1 76 ? 17.520 -14.651 -14.811 1.00 88.69 76 GLU A O 1
ATOM 627 N N . GLN A 1 77 ? 18.443 -13.019 -13.570 1.00 87.69 77 GLN A N 1
ATOM 628 C CA . GLN A 1 77 ? 18.267 -11.921 -14.534 1.00 87.69 77 GLN A CA 1
ATOM 629 C C . GLN A 1 77 ? 16.794 -11.573 -14.813 1.00 87.69 77 GLN A C 1
ATOM 631 O O . GLN A 1 77 ? 16.466 -11.023 -15.869 1.00 87.69 77 GLN A O 1
ATOM 636 N N . LYS A 1 78 ? 15.892 -11.886 -13.878 1.00 86.00 78 LYS A N 1
ATOM 637 C CA . LYS A 1 78 ? 14.482 -11.500 -13.952 1.00 86.00 78 LYS A CA 1
ATOM 638 C C . LYS A 1 78 ? 14.274 -10.169 -13.252 1.00 86.00 78 LYS A C 1
ATOM 640 O O . LYS A 1 78 ? 14.698 -9.967 -12.115 1.00 86.00 78 LYS A O 1
ATOM 645 N N . THR A 1 79 ? 13.580 -9.283 -13.950 1.00 86.69 79 THR A N 1
ATOM 646 C CA . THR A 1 79 ? 13.218 -7.966 -13.449 1.00 86.69 79 THR A CA 1
ATOM 647 C C . THR A 1 79 ? 11.936 -8.028 -12.628 1.00 86.69 79 THR A C 1
ATOM 649 O O . THR A 1 79 ? 10.968 -8.670 -13.043 1.00 86.69 79 THR A O 1
ATOM 652 N N . PHE A 1 80 ? 11.913 -7.352 -11.484 1.00 87.50 80 PHE A N 1
ATOM 653 C CA . PHE A 1 80 ? 10.739 -7.249 -10.625 1.00 87.50 80 PHE A CA 1
ATOM 654 C C . PHE A 1 80 ? 10.719 -5.915 -9.884 1.00 87.50 80 PHE A C 1
ATOM 656 O O . PHE A 1 80 ? 11.743 -5.258 -9.735 1.00 87.50 80 PHE A O 1
ATOM 663 N N . ILE A 1 81 ? 9.553 -5.538 -9.384 1.00 87.81 81 ILE A N 1
ATOM 664 C CA . ILE A 1 81 ? 9.387 -4.406 -8.484 1.00 87.81 81 ILE A CA 1
ATOM 665 C C . ILE A 1 81 ? 9.141 -4.947 -7.080 1.00 87.81 81 ILE A C 1
ATOM 667 O O . ILE A 1 81 ? 8.367 -5.889 -6.889 1.00 87.81 81 ILE A O 1
ATOM 671 N N . TYR A 1 82 ? 9.846 -4.382 -6.109 1.00 90.06 82 TYR A N 1
ATOM 672 C CA . TYR A 1 82 ? 9.769 -4.808 -4.721 1.00 90.06 82 TYR A CA 1
ATOM 673 C C . TYR A 1 82 ? 8.722 -3.998 -3.964 1.00 90.06 82 TYR A C 1
ATOM 675 O O . TYR A 1 82 ? 8.546 -2.807 -4.221 1.00 90.06 82 TYR A O 1
ATOM 683 N N . ALA A 1 83 ? 8.029 -4.647 -3.043 1.00 90.69 83 ALA A N 1
ATOM 684 C CA . ALA A 1 83 ? 7.130 -4.021 -2.094 1.00 90.69 83 ALA A CA 1
ATOM 685 C C . ALA A 1 83 ? 7.356 -4.656 -0.723 1.00 90.69 83 ALA A C 1
ATOM 687 O O . ALA A 1 83 ? 7.615 -5.855 -0.629 1.00 90.69 83 ALA A O 1
ATOM 688 N N . ASP A 1 84 ? 7.246 -3.851 0.318 1.00 90.44 84 ASP A N 1
ATOM 689 C CA . ASP A 1 84 ? 7.508 -4.249 1.703 1.00 90.44 84 ASP A CA 1
ATOM 690 C C . ASP A 1 84 ? 6.483 -3.675 2.680 1.00 90.44 84 ASP A C 1
ATOM 692 O O . ASP A 1 84 ? 6.562 -3.895 3.885 1.00 90.44 84 ASP A O 1
ATOM 696 N N . SER A 1 85 ? 5.518 -2.912 2.168 1.00 92.00 85 SER A N 1
ATOM 697 C CA . SER A 1 85 ? 4.586 -2.195 3.011 1.00 92.00 85 SER A CA 1
ATOM 698 C C . SER A 1 85 ? 3.210 -2.035 2.382 1.00 92.00 85 SER A C 1
ATOM 700 O O . SER A 1 85 ? 3.026 -2.055 1.161 1.00 92.00 85 SER A O 1
ATOM 702 N N . ILE A 1 86 ? 2.207 -1.895 3.245 1.00 92.44 86 ILE A N 1
ATOM 703 C CA . ILE A 1 86 ? 0.804 -1.706 2.872 1.00 92.44 86 ILE A CA 1
ATOM 704 C C . ILE A 1 86 ? 0.244 -0.503 3.613 1.00 92.44 86 ILE A C 1
ATOM 706 O O . ILE A 1 86 ? 0.419 -0.363 4.819 1.00 92.44 86 ILE A O 1
ATOM 710 N N . LEU A 1 87 ? -0.480 0.343 2.888 1.00 91.94 87 LEU A N 1
ATOM 711 C CA . LEU A 1 87 ? -1.258 1.441 3.432 1.00 91.94 87 LEU A CA 1
ATOM 712 C C . LEU A 1 87 ? -2.719 1.017 3.544 1.00 91.94 87 LEU A C 1
ATOM 714 O O . LEU A 1 87 ? -3.332 0.588 2.566 1.00 91.94 87 LEU A O 1
ATOM 718 N N . ILE A 1 88 ? -3.297 1.215 4.722 1.00 91.25 88 ILE A N 1
ATOM 719 C CA . ILE A 1 88 ? -4.707 0.960 4.999 1.00 91.25 88 ILE A CA 1
ATOM 720 C C . ILE A 1 88 ? -5.357 2.266 5.438 1.00 91.25 88 ILE A C 1
ATOM 722 O O . ILE A 1 88 ? -5.099 2.770 6.532 1.00 91.25 88 ILE A O 1
ATOM 726 N N . SER A 1 89 ? -6.230 2.813 4.596 1.00 89.62 89 SER A N 1
ATOM 727 C CA . SER A 1 89 ? -7.172 3.841 5.030 1.00 89.62 89 SER A CA 1
ATOM 728 C C . SER A 1 89 ? -8.350 3.169 5.715 1.00 89.62 89 SER A C 1
ATOM 730 O O . SER A 1 89 ? -9.046 2.373 5.092 1.00 89.62 89 SER A O 1
ATOM 732 N N . THR A 1 90 ? -8.563 3.471 6.993 1.00 90.25 90 THR A N 1
ATOM 733 C CA . THR A 1 90 ? -9.633 2.859 7.789 1.00 90.25 90 THR A CA 1
ATOM 734 C C . THR A 1 90 ? -9.946 3.679 9.039 1.00 90.25 90 THR A C 1
ATOM 736 O O . THR A 1 90 ? -9.097 4.398 9.573 1.00 90.25 90 THR A O 1
ATOM 739 N N . SER A 1 91 ? -11.179 3.563 9.521 1.00 89.00 91 SER A N 1
ATOM 740 C CA . SER A 1 91 ? -11.630 4.060 10.824 1.00 89.00 91 SER A CA 1
ATOM 741 C C . SER A 1 91 ? -11.062 3.279 12.014 1.00 89.00 91 SER A C 1
ATOM 743 O O . SER A 1 91 ? -10.997 3.831 13.112 1.00 89.00 91 SER A O 1
ATOM 745 N N . ILE A 1 92 ? -10.629 2.030 11.811 1.00 91.38 92 ILE A N 1
ATOM 746 C CA . ILE A 1 92 ? -10.085 1.153 12.861 1.00 91.38 92 ILE A CA 1
ATOM 747 C C . ILE A 1 92 ? -8.821 1.788 13.452 1.00 91.38 92 ILE A C 1
ATOM 749 O O . ILE A 1 92 ? -8.025 2.353 12.709 1.00 91.38 92 ILE A O 1
ATOM 753 N N . SER A 1 93 ? -8.616 1.751 14.771 1.00 90.44 93 SER A N 1
ATOM 754 C CA . SER A 1 93 ? -7.423 2.362 15.379 1.00 90.44 93 SER A CA 1
ATOM 755 C C . SER A 1 93 ? -6.152 1.549 15.099 1.00 90.44 93 SER A C 1
ATOM 757 O O . SER A 1 93 ? -6.218 0.385 14.709 1.00 90.44 93 SER A O 1
ATOM 759 N N . LYS A 1 94 ? -4.978 2.162 15.298 1.00 90.12 94 LYS A N 1
ATOM 760 C CA . LYS A 1 94 ? -3.685 1.467 15.174 1.00 90.12 94 LYS A CA 1
ATOM 761 C C . LYS A 1 94 ? -3.612 0.272 16.130 1.00 90.12 94 LYS A C 1
ATOM 763 O O . LYS A 1 94 ? -3.199 -0.805 15.725 1.00 90.12 94 LYS A O 1
ATOM 768 N N . GLU A 1 95 ? -4.073 0.455 17.364 1.00 89.94 95 GLU A N 1
ATOM 769 C CA . GLU A 1 95 ? -4.100 -0.573 18.409 1.00 89.94 95 GLU A CA 1
ATOM 770 C C . GLU A 1 95 ? -4.992 -1.746 18.006 1.00 89.94 95 GLU A C 1
ATOM 772 O O . GLU A 1 95 ? -4.573 -2.888 18.110 1.00 89.94 95 GLU A O 1
ATOM 777 N N . SER A 1 96 ? -6.178 -1.480 17.451 1.00 90.81 96 SER A N 1
ATOM 778 C CA . SER A 1 96 ? -7.052 -2.552 16.969 1.00 90.81 96 SER A CA 1
ATOM 779 C C . SER A 1 96 ? -6.477 -3.295 15.762 1.00 90.81 96 SER A C 1
ATOM 781 O O . SER A 1 96 ? -6.712 -4.489 15.631 1.00 90.81 96 SER A O 1
ATOM 783 N N . ILE A 1 97 ? -5.716 -2.630 14.883 1.00 90.19 97 ILE A N 1
ATOM 784 C CA . ILE A 1 97 ? -4.990 -3.332 13.812 1.00 90.19 97 ILE A CA 1
ATOM 785 C C . ILE A 1 97 ? -3.911 -4.233 14.418 1.00 90.19 97 ILE A C 1
ATOM 787 O O . ILE A 1 97 ? -3.839 -5.399 14.045 1.00 90.19 97 ILE A O 1
ATOM 791 N N . ILE A 1 98 ? -3.127 -3.733 15.379 1.00 88.94 98 ILE A N 1
ATOM 792 C CA . ILE A 1 98 ? -2.136 -4.537 16.114 1.00 88.94 98 ILE A CA 1
ATOM 793 C C . ILE A 1 98 ? -2.804 -5.761 16.756 1.00 88.94 98 ILE A C 1
ATOM 795 O O . ILE A 1 98 ? -2.296 -6.868 16.615 1.00 88.94 98 ILE A O 1
ATOM 799 N N . ASP A 1 99 ? -3.961 -5.588 17.396 1.00 88.56 99 ASP A N 1
ATOM 800 C CA . ASP A 1 99 ? -4.711 -6.693 18.000 1.00 88.56 99 ASP A CA 1
ATOM 801 C C . ASP A 1 99 ? -5.140 -7.733 16.952 1.00 88.56 99 ASP A C 1
ATOM 803 O O . ASP A 1 99 ? -4.956 -8.924 17.182 1.00 88.56 99 ASP A O 1
ATOM 807 N N . ILE A 1 100 ? -5.614 -7.313 15.770 1.00 88.94 100 ILE A N 1
ATOM 808 C CA . ILE A 1 100 ? -5.955 -8.235 14.668 1.00 88.94 100 ILE A CA 1
ATOM 809 C C . ILE A 1 100 ? -4.727 -9.044 14.214 1.00 88.94 100 ILE A C 1
ATOM 811 O O . ILE A 1 100 ? -4.860 -10.231 13.922 1.00 88.94 100 ILE A O 1
ATOM 815 N N . PHE A 1 101 ? -3.538 -8.432 14.163 1.00 85.88 101 PHE A N 1
ATOM 816 C CA . PHE A 1 101 ? -2.296 -9.154 13.853 1.00 85.88 101 PHE A CA 1
ATOM 817 C C . PHE A 1 101 ? -1.855 -10.088 14.989 1.00 85.88 101 PHE A C 1
ATOM 819 O O . PHE A 1 101 ? -1.322 -11.158 14.711 1.00 85.88 101 PHE A O 1
ATOM 826 N N . ASN A 1 102 ? -2.102 -9.722 16.248 1.00 81.94 102 ASN A N 1
ATOM 827 C CA . ASN A 1 102 ? -1.754 -10.537 17.416 1.00 81.94 102 ASN A CA 1
ATOM 828 C C . ASN A 1 102 ? -2.736 -11.694 17.669 1.00 81.94 102 ASN A C 1
ATOM 830 O O . ASN A 1 102 ? -2.393 -12.652 18.356 1.00 81.94 102 ASN A O 1
ATOM 834 N N . GLU A 1 103 ? -3.960 -11.629 17.138 1.00 76.69 103 GLU A N 1
ATOM 835 C CA . GLU A 1 103 ? -4.918 -12.745 17.178 1.00 76.69 103 GLU A CA 1
ATOM 836 C C . GLU A 1 103 ? -4.477 -13.944 16.311 1.00 76.69 103 GLU A C 1
ATOM 838 O O . GLU A 1 103 ? -5.067 -15.024 16.410 1.00 76.69 103 GLU A O 1
ATOM 843 N N . GLY A 1 104 ? -3.450 -13.772 15.469 1.00 68.00 104 GLY A N 1
ATOM 844 C CA . GLY A 1 104 ? -2.878 -14.817 14.626 1.00 68.00 104 GLY A CA 1
ATOM 845 C C . GLY A 1 104 ? -1.608 -15.477 15.172 1.00 68.00 104 GLY A C 1
ATOM 846 O O . GLY A 1 104 ? -1.492 -15.769 16.359 1.00 68.00 104 GLY A O 1
ATOM 847 N N . LEU A 1 105 ? -0.680 -15.806 14.267 1.00 63.16 105 LEU A N 1
ATOM 848 C CA . LEU A 1 105 ? 0.589 -16.467 14.588 1.00 63.16 105 LEU A CA 1
ATOM 849 C C . LEU A 1 105 ? 1.701 -15.418 14.710 1.00 63.16 105 LEU A C 1
ATOM 851 O O . LEU A 1 105 ? 1.957 -14.697 13.748 1.00 63.16 105 LEU A O 1
ATOM 855 N N . ASP A 1 106 ? 2.398 -15.390 15.854 1.00 65.88 106 ASP A N 1
ATOM 856 C CA . ASP A 1 106 ? 3.486 -14.438 16.156 1.00 65.88 106 ASP A CA 1
ATOM 857 C C . ASP A 1 106 ? 4.567 -14.359 15.055 1.00 65.88 106 ASP A C 1
ATOM 859 O O . ASP A 1 106 ? 5.186 -13.313 14.875 1.00 65.88 106 ASP A O 1
ATOM 863 N N . GLU A 1 107 ? 4.780 -15.446 14.303 1.00 69.50 107 GLU A N 1
ATOM 864 C CA . GLU A 1 107 ? 5.763 -15.560 13.212 1.00 69.50 107 GLU A CA 1
ATOM 865 C C . GLU A 1 107 ? 5.440 -14.685 11.986 1.00 69.50 107 GLU A C 1
ATOM 867 O O . GLU A 1 107 ? 6.323 -14.395 11.181 1.00 69.50 107 GLU A O 1
ATOM 872 N N . PHE A 1 108 ? 4.194 -14.226 11.850 1.00 76.19 108 PHE A N 1
ATOM 873 C CA . PHE A 1 108 ? 3.725 -13.457 10.693 1.00 76.19 108 PHE A CA 1
ATOM 874 C C . PHE A 1 108 ? 3.398 -11.994 11.024 1.00 76.19 108 PHE A C 1
ATOM 876 O O . PHE A 1 108 ? 2.759 -11.292 10.233 1.00 76.19 108 PHE A O 1
ATOM 883 N N . SER A 1 109 ? 3.835 -11.532 12.196 1.00 79.62 109 SER A N 1
ATOM 884 C CA . SER A 1 109 ? 3.668 -10.147 12.630 1.00 79.62 109 SER A CA 1
ATOM 885 C C . SER A 1 109 ? 4.483 -9.178 11.760 1.00 79.62 109 SER A C 1
ATOM 887 O O . SER A 1 109 ? 5.608 -9.500 11.374 1.00 79.62 109 SER A O 1
ATOM 889 N N . PRO A 1 110 ? 3.948 -7.981 11.462 1.00 88.25 110 PRO A N 1
ATOM 890 C CA . PRO A 1 110 ? 4.692 -6.941 10.759 1.00 88.25 110 PRO A CA 1
ATOM 891 C C . PRO A 1 110 ? 5.879 -6.433 11.589 1.00 88.25 110 PRO A C 1
ATOM 893 O O . PRO A 1 110 ? 5.861 -6.512 12.821 1.00 88.25 110 PRO A O 1
ATOM 896 N N . SER A 1 111 ? 6.894 -5.881 10.917 1.00 89.19 111 SER A N 1
ATOM 897 C CA . SER A 1 111 ? 8.066 -5.280 11.569 1.00 89.19 111 SER A CA 1
ATOM 898 C C . SER A 1 111 ? 7.703 -3.987 12.304 1.00 89.19 111 SER A C 1
ATOM 900 O O . SER A 1 111 ? 8.189 -3.749 13.412 1.00 89.19 111 SER A O 1
ATOM 902 N N . ASP A 1 112 ? 6.805 -3.185 11.726 1.00 90.38 112 ASP A N 1
ATOM 903 C CA . ASP A 1 112 ? 6.216 -2.011 12.366 1.00 90.38 112 ASP A CA 1
ATOM 904 C C . ASP A 1 112 ? 4.818 -1.704 11.808 1.00 90.38 112 ASP A C 1
ATOM 906 O O . ASP A 1 112 ? 4.457 -2.075 10.686 1.00 90.38 112 ASP A O 1
ATOM 910 N N . ILE A 1 113 ? 4.032 -0.981 12.602 1.00 90.81 113 ILE A N 1
ATOM 911 C CA . ILE A 1 113 ? 2.803 -0.333 12.155 1.00 90.81 113 ILE A CA 1
ATOM 912 C C . ILE A 1 113 ? 2.917 1.143 12.519 1.00 90.81 113 ILE A C 1
ATOM 914 O O . ILE A 1 113 ? 2.993 1.487 13.697 1.00 90.81 113 ILE A O 1
ATOM 918 N N . SER A 1 114 ? 2.852 2.032 11.536 1.00 89.06 114 SER A N 1
ATOM 919 C CA . SER A 1 114 ? 2.908 3.487 11.728 1.00 89.06 114 SER A CA 1
ATOM 920 C C . SER A 1 114 ? 1.610 4.149 11.254 1.00 89.06 114 SER A C 1
ATOM 922 O O . SER A 1 114 ? 0.773 3.526 10.592 1.00 89.06 114 SER A O 1
ATOM 924 N N . THR A 1 115 ? 1.401 5.418 11.589 1.00 86.94 115 THR A N 1
ATOM 925 C CA . THR A 1 115 ? 0.337 6.234 10.993 1.00 86.94 115 THR A CA 1
ATOM 926 C C . THR A 1 115 ? 0.894 7.126 9.895 1.00 86.94 115 THR A C 1
ATOM 928 O O . THR A 1 115 ? 2.076 7.459 9.846 1.00 86.94 115 THR A O 1
ATOM 931 N N . TYR A 1 116 ? 0.032 7.539 8.977 1.00 80.00 116 TYR A N 1
ATOM 932 C CA . TYR A 1 116 ? 0.435 8.386 7.861 1.00 80.00 116 TYR A CA 1
ATOM 933 C C . TYR A 1 116 ? 0.961 9.746 8.299 1.00 80.00 116 TYR A C 1
ATOM 935 O O . TYR A 1 116 ? 1.769 10.340 7.597 1.00 80.00 116 TYR A O 1
ATOM 943 N N . GLU A 1 117 ? 0.559 10.257 9.460 1.00 77.50 117 GLU A N 1
ATOM 944 C CA . GLU A 1 117 ? 1.112 11.480 10.042 1.00 77.50 117 GLU A CA 1
ATOM 945 C C . GLU A 1 117 ? 2.607 11.340 10.366 1.00 77.50 117 GLU A C 1
ATOM 947 O O . GLU A 1 117 ? 3.323 12.335 10.270 1.00 77.50 117 GLU A O 1
ATOM 952 N N . GLU A 1 118 ? 3.080 10.122 10.646 1.00 76.94 118 GLU A N 1
ATOM 953 C CA . GLU A 1 118 ? 4.461 9.814 11.038 1.00 76.94 118 GLU A CA 1
ATOM 954 C C . GLU A 1 118 ? 5.440 9.777 9.841 1.00 76.94 118 GLU A C 1
ATOM 956 O O . GLU A 1 118 ? 6.645 9.910 10.048 1.00 76.94 118 GLU A O 1
ATOM 961 N N . ILE A 1 119 ? 4.956 9.692 8.587 1.00 71.56 119 ILE A N 1
ATOM 962 C CA . ILE A 1 119 ? 5.809 9.803 7.379 1.00 71.56 119 ILE A CA 1
ATOM 963 C C . ILE A 1 119 ? 6.246 11.262 7.148 1.00 71.56 119 ILE A C 1
ATOM 965 O O . ILE A 1 119 ? 5.569 12.207 7.569 1.00 71.56 119 ILE A O 1
ATOM 969 N N . SER A 1 120 ? 7.331 11.475 6.400 1.00 63.47 120 SER A N 1
ATOM 970 C CA . SER A 1 120 ? 7.710 12.800 5.899 1.00 63.47 120 SER A CA 1
ATOM 971 C C . SER A 1 120 ? 6.641 13.392 4.958 1.00 63.47 120 SER A C 1
ATOM 973 O O . SER A 1 120 ? 6.001 12.682 4.186 1.00 63.47 120 SER A O 1
ATOM 975 N N . GLU A 1 121 ? 6.415 14.710 5.007 1.00 61.22 121 GLU A N 1
ATOM 976 C CA . GLU A 1 121 ? 5.438 15.388 4.128 1.00 61.22 121 GLU A CA 1
ATOM 977 C C . GLU A 1 121 ? 5.812 15.343 2.637 1.00 61.22 121 GLU A C 1
ATOM 979 O O . GLU A 1 121 ? 4.930 15.458 1.782 1.00 61.22 121 GLU A O 1
ATOM 984 N N . ILE A 1 122 ? 7.103 15.180 2.333 1.00 56.31 122 ILE A N 1
ATOM 985 C CA . ILE A 1 122 ? 7.623 15.069 0.965 1.00 56.31 122 ILE A CA 1
ATOM 986 C C . ILE A 1 122 ? 7.159 13.741 0.359 1.00 56.31 122 ILE A C 1
ATOM 988 O O . ILE A 1 122 ? 6.550 13.734 -0.708 1.00 56.31 122 ILE A O 1
ATOM 992 N N . ASP A 1 123 ? 7.300 12.646 1.109 1.00 64.31 123 ASP A N 1
ATOM 993 C CA . ASP A 1 123 ? 6.861 11.315 0.677 1.00 64.31 123 ASP A CA 1
ATOM 994 C C . ASP A 1 123 ? 5.337 11.258 0.456 1.00 64.31 123 ASP A C 1
ATOM 996 O O . ASP A 1 123 ? 4.852 10.600 -0.460 1.00 64.31 123 ASP A O 1
ATOM 1000 N N . LYS A 1 124 ? 4.558 12.007 1.247 1.00 67.31 124 LYS A N 1
ATOM 1001 C CA . LYS A 1 124 ? 3.082 12.005 1.199 1.00 67.31 124 LYS A CA 1
ATOM 1002 C C . LYS A 1 124 ? 2.487 12.601 -0.075 1.00 67.31 124 LYS A C 1
ATOM 1004 O O . LYS A 1 124 ? 1.487 12.098 -0.581 1.00 67.31 124 LYS A O 1
ATOM 1009 N N . ASN A 1 125 ? 3.025 13.722 -0.555 1.00 63.91 125 ASN A N 1
ATOM 1010 C CA . ASN A 1 125 ? 2.384 14.495 -1.628 1.00 63.91 125 ASN A CA 1
ATOM 1011 C C . ASN A 1 125 ? 2.751 14.004 -3.032 1.00 63.91 125 ASN A C 1
ATOM 1013 O O . ASN A 1 125 ? 2.022 14.280 -3.987 1.00 63.91 125 ASN A O 1
ATOM 1017 N N . GLU A 1 126 ? 3.858 13.278 -3.148 1.00 76.69 126 GLU A N 1
ATOM 1018 C CA . GLU A 1 126 ? 4.432 12.877 -4.432 1.00 76.69 126 GLU A CA 1
ATOM 1019 C C . GLU A 1 126 ? 4.140 11.416 -4.791 1.00 76.69 126 GLU A C 1
ATOM 1021 O O . GLU A 1 126 ? 4.232 11.041 -5.961 1.00 76.69 126 GLU A O 1
ATOM 1026 N N . MET A 1 127 ? 3.686 10.608 -3.825 1.00 85.31 127 MET A N 1
ATOM 1027 C CA . MET A 1 127 ? 3.230 9.244 -4.088 1.00 85.31 127 MET A CA 1
ATOM 1028 C C . MET A 1 127 ? 2.096 9.225 -5.119 1.00 85.31 127 MET A C 1
ATOM 1030 O O . MET A 1 127 ? 1.035 9.842 -4.958 1.00 85.31 127 MET A O 1
ATOM 1034 N N . MET A 1 128 ? 2.316 8.456 -6.184 1.00 90.81 128 MET A N 1
ATOM 1035 C CA . MET A 1 128 ? 1.300 8.154 -7.187 1.00 90.81 128 MET A CA 1
ATOM 1036 C C . MET A 1 128 ? 0.614 6.838 -6.847 1.00 90.81 128 MET A C 1
ATOM 1038 O O . MET A 1 128 ? 1.279 5.844 -6.583 1.00 90.81 128 MET A O 1
ATOM 1042 N N . TYR A 1 129 ? -0.710 6.828 -6.911 1.00 90.94 129 TYR A N 1
ATOM 1043 C CA . TYR A 1 129 ? -1.557 5.660 -6.739 1.00 90.94 129 TYR A CA 1
ATOM 1044 C C . TYR A 1 129 ? -2.102 5.179 -8.086 1.00 90.94 129 TYR A C 1
ATOM 1046 O O . TYR A 1 129 ? -2.719 5.948 -8.830 1.00 90.94 129 TYR A O 1
ATOM 1054 N N . ILE A 1 130 ? -1.905 3.895 -8.388 1.00 92.88 130 ILE A N 1
ATOM 1055 C CA . ILE A 1 130 ? -2.469 3.226 -9.561 1.00 92.88 130 ILE A CA 1
ATOM 1056 C C . ILE A 1 130 ? -3.619 2.328 -9.120 1.00 92.88 130 ILE A C 1
ATOM 1058 O O . ILE A 1 130 ? -3.429 1.315 -8.454 1.00 92.88 130 ILE A O 1
ATOM 1062 N N . THR A 1 131 ? -4.823 2.701 -9.538 1.00 90.69 131 THR A N 1
ATOM 1063 C CA . THR A 1 131 ? -6.043 1.889 -9.383 1.00 90.69 131 THR A CA 1
ATOM 1064 C C . THR A 1 131 ? -5.972 0.597 -10.204 1.00 90.69 131 THR A C 1
ATOM 1066 O O . THR A 1 131 ? -5.243 0.537 -11.195 1.00 90.69 131 THR A O 1
ATOM 1069 N N . ASN A 1 132 ? -6.794 -0.407 -9.878 1.00 88.44 132 ASN A N 1
ATOM 1070 C CA . ASN A 1 132 ? -6.863 -1.686 -10.606 1.00 88.44 132 ASN A CA 1
ATOM 1071 C C . ASN A 1 132 ? -7.097 -1.542 -12.132 1.00 88.44 132 ASN A C 1
ATOM 1073 O O . ASN A 1 132 ? -6.587 -2.341 -12.919 1.00 88.44 132 ASN A O 1
ATOM 1077 N N . ASN A 1 133 ? -7.788 -0.487 -12.577 1.00 89.88 133 ASN A N 1
ATOM 1078 C CA . ASN A 1 133 ? -8.028 -0.196 -13.994 1.00 89.88 133 ASN A CA 1
ATOM 1079 C C . ASN A 1 133 ? -6.879 0.578 -14.683 1.00 89.88 133 ASN A C 1
ATOM 1081 O O . ASN A 1 133 ? -6.990 0.952 -15.848 1.00 89.88 133 ASN A O 1
ATOM 1085 N N . GLY A 1 134 ? -5.768 0.834 -13.985 1.00 90.25 134 GLY A N 1
ATOM 1086 C CA . GLY A 1 134 ? -4.612 1.562 -14.516 1.00 90.25 134 GLY A CA 1
ATOM 1087 C C . GLY A 1 134 ? -4.743 3.087 -14.500 1.00 90.25 134 GLY A C 1
ATOM 1088 O O . GLY A 1 134 ? -3.859 3.775 -15.018 1.00 90.25 134 GLY A O 1
ATOM 1089 N N . THR A 1 135 ? -5.806 3.641 -13.906 1.00 92.94 135 THR A N 1
ATOM 1090 C CA . THR A 1 135 ? -5.905 5.087 -13.653 1.00 92.94 135 THR A CA 1
ATOM 1091 C C . THR A 1 135 ? -4.885 5.493 -12.596 1.00 92.94 135 THR A C 1
ATOM 1093 O O . THR A 1 135 ? -4.791 4.850 -11.550 1.00 92.94 135 THR A O 1
ATOM 1096 N N . ILE A 1 136 ? -4.160 6.577 -12.873 1.00 92.94 136 ILE A N 1
ATOM 1097 C CA . ILE A 1 136 ? -3.146 7.157 -11.990 1.00 92.94 136 ILE A CA 1
ATOM 1098 C C . ILE A 1 136 ? -3.756 8.361 -11.283 1.00 92.94 136 ILE A C 1
ATOM 1100 O O . ILE A 1 136 ? -4.346 9.220 -11.942 1.00 92.94 136 ILE A O 1
ATOM 1104 N N . LYS A 1 137 ? -3.580 8.421 -9.968 1.00 90.25 137 LYS A N 1
ATOM 1105 C CA . LYS A 1 137 ? -3.953 9.549 -9.113 1.00 90.25 137 LYS A CA 1
ATOM 1106 C C . LYS A 1 137 ? -2.767 9.920 -8.237 1.00 90.25 137 LYS A C 1
ATOM 1108 O O . LYS A 1 137 ? -1.965 9.064 -7.882 1.00 90.25 137 LYS A O 1
ATOM 1113 N N . THR A 1 138 ? -2.649 11.179 -7.868 1.00 86.94 138 THR A N 1
ATOM 1114 C CA . THR A 1 138 ? -1.759 11.610 -6.786 1.00 86.94 138 THR A CA 1
ATOM 1115 C C . THR A 1 138 ? -2.378 11.250 -5.440 1.00 86.94 138 THR A C 1
ATOM 1117 O O . THR A 1 138 ? -3.606 11.208 -5.307 1.00 86.94 138 THR A O 1
ATOM 1120 N N . MET A 1 139 ? -1.559 11.051 -4.408 1.00 81.38 139 MET A N 1
ATOM 1121 C CA . MET A 1 139 ? -2.094 10.854 -3.060 1.00 81.38 139 MET A CA 1
ATOM 1122 C C . MET A 1 139 ? -2.934 12.037 -2.584 1.00 81.38 139 MET A C 1
ATOM 1124 O O . MET A 1 139 ? -3.956 11.839 -1.938 1.00 81.38 139 MET A O 1
ATOM 1128 N N . ALA A 1 140 ? -2.602 13.260 -2.998 1.00 79.31 140 ALA A N 1
ATOM 1129 C CA . ALA A 1 140 ? -3.431 14.430 -2.725 1.00 79.31 140 ALA A CA 1
ATOM 1130 C C . ALA A 1 140 ? -4.843 14.342 -3.343 1.00 79.31 140 ALA A C 1
ATOM 1132 O O . ALA A 1 140 ? -5.798 14.839 -2.748 1.00 79.31 140 ALA A O 1
ATOM 1133 N N . GLU A 1 141 ? -5.002 13.743 -4.527 1.00 84.94 141 GLU A N 1
ATOM 1134 C CA . GLU A 1 141 ? -6.321 13.488 -5.128 1.00 84.94 141 GLU A CA 1
ATOM 1135 C C . GLU A 1 141 ? -7.060 12.380 -4.379 1.00 84.94 141 GLU A C 1
ATOM 1137 O O . GLU A 1 141 ? -8.233 12.534 -4.051 1.00 84.94 141 GLU A O 1
ATOM 1142 N N . VAL A 1 142 ? -6.356 11.305 -4.030 1.00 81.50 142 VAL A N 1
ATOM 1143 C CA . VAL A 1 142 ? -6.915 10.175 -3.277 1.00 81.50 142 VAL A CA 1
ATOM 1144 C C . VAL A 1 142 ? -7.427 10.635 -1.905 1.00 81.50 142 VAL A C 1
ATOM 1146 O O . VAL A 1 142 ? -8.570 10.357 -1.548 1.00 81.50 142 VAL A O 1
ATOM 1149 N N . LEU A 1 143 ? -6.660 11.457 -1.187 1.00 76.69 143 LEU A N 1
ATOM 1150 C CA . LEU A 1 143 ? -7.066 12.063 0.087 1.00 76.69 143 LEU A CA 1
ATOM 1151 C C . LEU A 1 143 ? -8.280 13.002 -0.025 1.00 76.69 143 LEU A C 1
ATOM 1153 O O . LEU A 1 143 ? -8.957 13.231 0.972 1.00 76.69 143 LEU A O 1
ATOM 1157 N N . LYS A 1 144 ? -8.555 13.566 -1.210 1.00 77.06 144 LYS A N 1
ATOM 1158 C CA . LYS A 1 144 ? -9.706 14.458 -1.450 1.00 77.06 144 LYS A CA 1
ATOM 1159 C C . LYS A 1 144 ? -10.965 13.718 -1.891 1.00 77.06 144 LYS A C 1
ATOM 116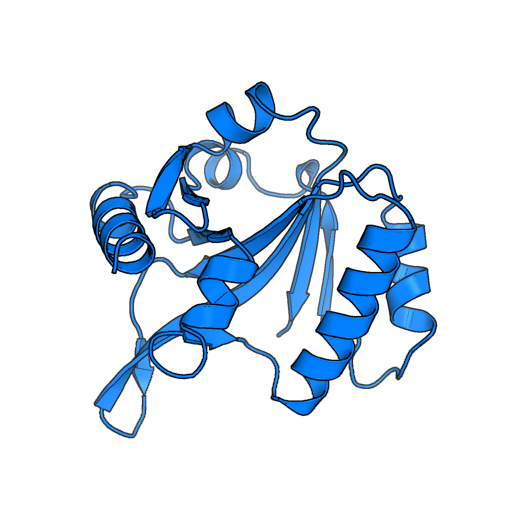1 O O . LYS A 1 144 ? -12.065 14.179 -1.606 1.00 77.06 144 LYS A O 1
ATOM 1166 N N . GLU A 1 145 ? -10.808 12.647 -2.663 1.00 73.19 145 GLU A N 1
ATOM 1167 C CA . GLU A 1 145 ? -11.919 11.895 -3.260 1.00 73.19 145 GLU A CA 1
ATOM 1168 C C . GLU A 1 145 ? -12.560 10.905 -2.293 1.00 73.19 145 GLU A C 1
ATOM 1170 O O . GLU A 1 145 ? -13.752 10.618 -2.389 1.00 73.19 145 GLU A O 1
ATOM 1175 N N . THR A 1 146 ? -11.755 10.357 -1.392 1.00 56.69 146 THR A N 1
ATOM 1176 C CA . THR A 1 146 ? -12.215 9.430 -0.367 1.00 56.69 146 THR A CA 1
ATOM 1177 C C . THR A 1 146 ? -12.344 10.180 0.951 1.00 56.69 146 THR A C 1
ATOM 1179 O O . THR A 1 146 ? -11.522 11.043 1.254 1.00 56.69 146 THR A O 1
ATOM 1182 N N . GLU A 1 147 ? -13.335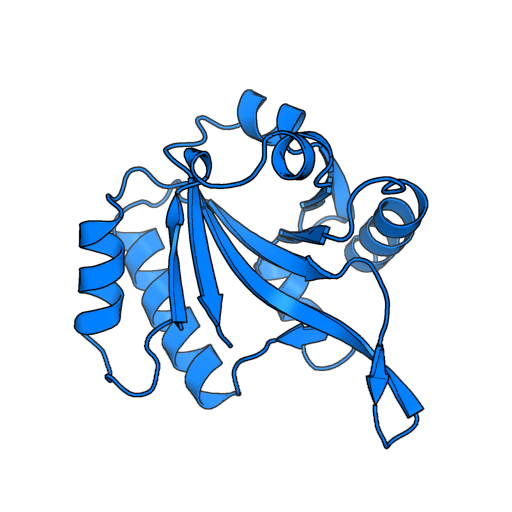 9.825 1.774 1.00 59.06 147 GLU A N 1
ATOM 1183 C CA . GLU A 1 147 ? -13.232 10.031 3.221 1.00 59.06 147 GLU A CA 1
ATOM 1184 C C . GLU A 1 147 ? -12.091 9.136 3.723 1.00 59.06 147 GLU A C 1
ATOM 1186 O O . GLU A 1 147 ? -12.331 8.121 4.367 1.00 59.06 147 GLU A O 1
ATOM 1191 N N . ILE A 1 148 ? -10.844 9.430 3.341 1.00 60.81 148 ILE A N 1
ATOM 1192 C CA . ILE A 1 148 ? -9.693 8.681 3.816 1.00 60.81 148 ILE A CA 1
ATOM 1193 C C . ILE A 1 148 ? -9.621 8.915 5.308 1.00 60.81 148 ILE A C 1
ATOM 1195 O O . ILE A 1 148 ? -9.240 9.980 5.793 1.00 60.81 148 ILE A O 1
ATOM 1199 N N . LYS A 1 149 ? -10.024 7.878 6.025 1.00 63.81 149 LYS A N 1
ATOM 1200 C CA . LYS A 1 149 ? -9.925 7.777 7.467 1.00 63.81 149 LYS A CA 1
ATOM 1201 C C . LYS A 1 149 ? -8.480 7.390 7.762 1.00 63.81 149 LYS A C 1
ATOM 1203 O O . LYS A 1 149 ? -7.959 6.505 7.076 1.00 63.81 149 LYS A O 1
ATOM 1208 N N . ASN A 1 150 ? -7.863 8.089 8.720 1.00 80.12 150 ASN A N 1
ATOM 1209 C CA . ASN A 1 150 ? -6.559 7.828 9.348 1.00 80.12 150 ASN A CA 1
ATOM 1210 C C . ASN A 1 150 ? -5.785 6.679 8.678 1.00 80.12 150 ASN A C 1
ATOM 1212 O O . ASN A 1 150 ? -6.086 5.517 8.954 1.00 80.12 150 ASN A O 1
ATOM 1216 N N . ILE A 1 151 ? -4.838 6.974 7.786 1.00 88.25 151 ILE A N 1
ATOM 1217 C CA . ILE A 1 151 ? -4.069 5.928 7.094 1.00 88.25 151 ILE A CA 1
ATOM 1218 C C . ILE A 1 151 ? -3.073 5.299 8.073 1.00 88.25 151 ILE A C 1
ATOM 1220 O O . ILE A 1 151 ? -2.382 6.010 8.804 1.00 88.25 151 ILE A O 1
ATOM 1224 N N . LYS A 1 152 ? -2.994 3.966 8.072 1.00 90.69 152 LYS A N 1
ATOM 1225 C CA . LYS A 1 152 ? -1.958 3.191 8.766 1.00 90.69 152 LYS A CA 1
ATOM 1226 C C . LYS A 1 152 ? -1.066 2.554 7.727 1.00 90.69 152 LYS A C 1
ATOM 1228 O O . LYS A 1 152 ? -1.530 2.238 6.634 1.00 90.69 152 LYS A O 1
ATOM 1233 N N . ILE A 1 153 ? 0.190 2.379 8.080 1.00 91.31 153 ILE A N 1
ATOM 1234 C CA . ILE A 1 153 ? 1.199 1.776 7.229 1.00 91.31 153 ILE A CA 1
ATOM 1235 C C . ILE A 1 153 ? 1.732 0.583 7.983 1.00 91.31 153 ILE A C 1
ATOM 1237 O O . ILE A 1 153 ? 2.017 0.690 9.172 1.00 91.31 153 ILE A O 1
ATOM 1241 N N . ILE A 1 154 ? 1.818 -0.537 7.297 1.00 91.75 154 ILE A N 1
ATOM 1242 C CA . ILE A 1 154 ? 2.260 -1.803 7.852 1.00 91.75 154 ILE A CA 1
ATOM 1243 C C . ILE A 1 154 ? 3.510 -2.191 7.085 1.00 91.75 154 ILE A C 1
ATOM 1245 O O . ILE A 1 154 ? 3.459 -2.193 5.855 1.00 91.75 154 ILE A O 1
ATOM 1249 N N . TYR A 1 155 ? 4.598 -2.466 7.797 1.00 90.12 155 TYR A N 1
ATOM 1250 C CA . TYR A 1 155 ? 5.918 -2.745 7.236 1.00 90.12 155 TYR A CA 1
ATOM 1251 C C . TYR A 1 155 ? 6.338 -4.193 7.492 1.00 90.12 155 TYR A C 1
ATOM 1253 O O . TYR A 1 155 ? 5.937 -4.797 8.490 1.00 90.12 155 TYR A O 1
ATOM 1261 N N . TRP A 1 156 ? 7.157 -4.731 6.593 1.00 88.38 156 TRP A N 1
ATOM 1262 C CA . TRP A 1 156 ? 7.797 -6.038 6.708 1.00 88.38 156 TRP A CA 1
ATOM 1263 C C . TRP A 1 156 ? 9.249 -5.944 6.231 1.00 88.38 156 TRP A C 1
ATOM 1265 O O . TRP A 1 156 ? 9.489 -5.529 5.096 1.00 88.38 156 TRP A O 1
ATOM 1275 N N . ASP A 1 157 ? 10.184 -6.381 7.078 1.00 77.00 157 ASP A N 1
ATOM 1276 C CA . ASP A 1 157 ? 11.640 -6.336 6.860 1.00 77.00 157 ASP A CA 1
ATOM 1277 C C . ASP A 1 157 ? 12.231 -7.725 6.577 1.00 77.00 157 ASP A C 1
ATOM 1279 O O . ASP A 1 157 ? 11.773 -8.704 7.214 1.00 77.00 157 ASP A O 1
#